Protein AF-A0A7X7Q8X2-F1 (afdb_monomer_lite)

pLDDT: mean 91.31,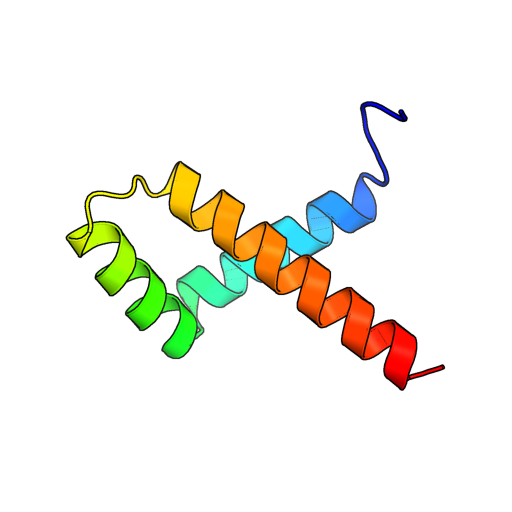 std 11.51, range [52.0, 98.06]

Foldseek 3Di:
DPPCPPVVVVVVLLVVLVCCCVPPPVLVVVVVVVVVVVDDPVVSSVVSSVVSVVVVVVVVVVVD

Structure (mmCIF, N/CA/C/O backbone):
data_AF-A0A7X7Q8X2-F1
#
_entry.id   AF-A0A7X7Q8X2-F1
#
loop_
_atom_site.group_PDB
_atom_site.id
_atom_site.type_symbol
_atom_site.label_atom_id
_atom_site.label_alt_id
_atom_site.label_comp_id
_atom_site.label_asym_id
_atom_site.label_entity_id
_atom_site.label_seq_id
_atom_site.pdbx_PDB_ins_code
_atom_site.Cartn_x
_atom_site.Cartn_y
_atom_site.Cartn_z
_atom_site.occupancy
_atom_site.B_iso_or_equiv
_atom_site.auth_seq_id
_atom_site.auth_comp_id
_atom_site.auth_asym_id
_atom_site.auth_atom_id
_atom_site.pdbx_PDB_model_num
ATOM 1 N N . LEU A 1 1 ? 23.504 -1.416 6.713 1.00 52.00 1 LEU A N 1
ATOM 2 C CA . LEU A 1 1 ? 22.080 -1.155 6.384 1.00 52.00 1 LEU A CA 1
ATOM 3 C C . LEU A 1 1 ? 21.922 0.315 6.021 1.00 52.00 1 LEU A C 1
ATOM 5 O O . LEU A 1 1 ? 22.058 1.164 6.893 1.00 52.00 1 LEU A O 1
ATOM 9 N N . ASN A 1 2 ? 21.712 0.624 4.743 1.00 52.31 2 ASN A N 1
ATOM 10 C CA . ASN A 1 2 ? 21.621 2.007 4.280 1.00 52.31 2 ASN A CA 1
ATOM 11 C C . ASN A 1 2 ? 20.293 2.620 4.771 1.00 52.31 2 ASN A C 1
ATOM 13 O O . ASN A 1 2 ? 19.231 2.259 4.268 1.00 52.31 2 ASN A O 1
ATOM 17 N N . ARG A 1 3 ? 20.343 3.493 5.792 1.00 56.78 3 ARG A N 1
ATOM 18 C CA . ARG A 1 3 ? 19.170 4.050 6.514 1.00 56.78 3 ARG A CA 1
ATOM 19 C C . ARG A 1 3 ? 18.137 4.719 5.600 1.00 56.78 3 ARG A C 1
ATOM 21 O O . ARG A 1 3 ? 16.962 4.770 5.950 1.00 56.78 3 ARG A O 1
ATOM 28 N N . SER A 1 4 ? 18.578 5.205 4.446 1.00 63.69 4 SER A N 1
ATOM 29 C CA . SER A 1 4 ? 17.762 5.988 3.515 1.00 63.69 4 SER A CA 1
ATOM 30 C C . SER A 1 4 ? 17.279 5.187 2.301 1.00 63.69 4 SER A C 1
ATOM 32 O O . SER A 1 4 ? 16.343 5.623 1.630 1.00 63.69 4 SER A O 1
ATOM 34 N N . GLY A 1 5 ? 17.892 4.025 2.025 1.00 76.50 5 GLY A N 1
ATOM 35 C CA . GLY A 1 5 ? 17.673 3.255 0.796 1.00 76.50 5 GLY A CA 1
ATOM 36 C C . GLY A 1 5 ? 17.753 4.108 -0.479 1.00 76.50 5 GLY A C 1
ATOM 37 O O . GLY A 1 5 ? 18.318 5.202 -0.485 1.00 76.50 5 GLY A O 1
ATOM 38 N N . ASP A 1 6 ? 17.146 3.615 -1.555 1.00 88.19 6 ASP A N 1
ATOM 39 C CA . ASP A 1 6 ? 16.888 4.405 -2.758 1.00 88.19 6 ASP A CA 1
ATOM 40 C C . ASP A 1 6 ? 15.660 5.309 -2.529 1.00 88.19 6 ASP A C 1
ATOM 42 O O . ASP A 1 6 ? 14.527 4.841 -2.365 1.00 88.19 6 ASP A O 1
ATOM 46 N N . ARG A 1 7 ? 15.884 6.628 -2.489 1.00 88.56 7 ARG A N 1
ATOM 47 C CA . ARG A 1 7 ? 14.819 7.619 -2.260 1.00 88.56 7 ARG A CA 1
ATOM 48 C C . ARG A 1 7 ? 13.846 7.724 -3.431 1.00 88.56 7 ARG A C 1
ATOM 50 O O . ARG A 1 7 ? 12.662 7.961 -3.191 1.00 88.56 7 ARG A O 1
ATOM 57 N N . HIS A 1 8 ? 14.314 7.543 -4.664 1.00 90.88 8 HIS A N 1
ATOM 58 C CA . HIS A 1 8 ? 13.461 7.599 -5.849 1.00 90.88 8 HIS A CA 1
ATOM 59 C C . HIS A 1 8 ? 12.530 6.393 -5.879 1.00 90.88 8 HIS A C 1
ATOM 61 O O . HIS A 1 8 ? 11.318 6.564 -6.009 1.00 90.88 8 HIS A O 1
ATOM 67 N N . LEU A 1 9 ? 13.065 5.197 -5.627 1.00 89.50 9 LEU A N 1
ATOM 68 C CA . LEU A 1 9 ? 12.265 3.981 -5.519 1.00 89.50 9 LEU A CA 1
ATOM 69 C C . LEU A 1 9 ? 11.227 4.087 -4.392 1.00 89.50 9 LEU A C 1
ATOM 71 O O . LEU A 1 9 ? 10.049 3.784 -4.588 1.00 89.50 9 LEU A O 1
ATOM 75 N N . ASN A 1 10 ? 11.631 4.571 -3.215 1.00 90.00 10 ASN A N 1
ATOM 76 C CA . ASN A 1 10 ? 10.716 4.757 -2.087 1.00 90.00 10 ASN A CA 1
ATOM 77 C C . ASN A 1 10 ? 9.597 5.769 -2.392 1.00 90.00 10 ASN A C 1
ATOM 79 O O . ASN A 1 10 ? 8.450 5.556 -1.980 1.00 90.00 10 ASN A O 1
ATOM 83 N N . SER A 1 11 ? 9.917 6.847 -3.116 1.00 93.19 11 SER A N 1
ATOM 84 C CA . SER A 1 11 ? 8.941 7.833 -3.591 1.00 93.19 11 SER A CA 1
ATOM 85 C C . SER A 1 11 ? 7.976 7.216 -4.608 1.00 93.19 11 SER A C 1
ATOM 87 O O . SER A 1 11 ? 6.761 7.312 -4.438 1.00 93.19 11 SER A O 1
ATOM 89 N N . ALA A 1 12 ? 8.488 6.480 -5.599 1.00 94.25 12 ALA A N 1
ATOM 90 C CA . ALA A 1 12 ? 7.677 5.803 -6.608 1.00 94.25 12 ALA A CA 1
ATOM 91 C C . ALA A 1 12 ? 6.700 4.796 -5.980 1.00 94.25 12 ALA A C 1
ATOM 93 O O . ALA A 1 12 ? 5.500 4.847 -6.246 1.00 94.25 12 ALA A O 1
ATOM 94 N N . ILE A 1 13 ? 7.174 3.940 -5.065 1.00 94.75 13 ILE A N 1
ATOM 95 C CA . ILE A 1 13 ? 6.318 2.987 -4.339 1.00 94.75 13 ILE A CA 1
ATOM 96 C C . ILE A 1 13 ? 5.236 3.724 -3.544 1.00 94.75 13 ILE A C 1
ATOM 98 O O . ILE A 1 13 ? 4.082 3.291 -3.508 1.00 94.75 13 ILE A O 1
A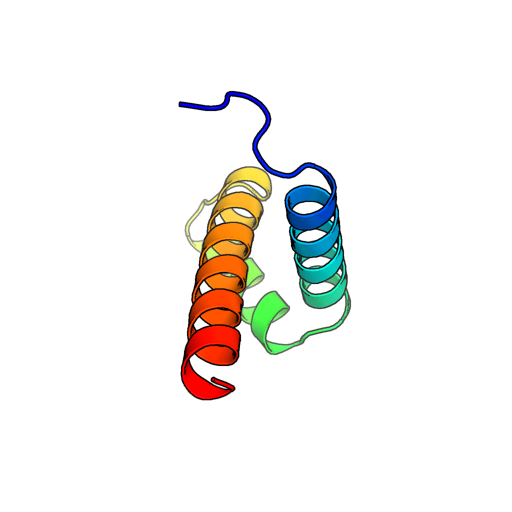TOM 102 N N . TYR A 1 14 ? 5.581 4.840 -2.895 1.00 94.81 14 TYR A N 1
ATOM 103 C CA . TYR A 1 14 ? 4.600 5.646 -2.174 1.00 94.81 14 TYR A CA 1
ATOM 104 C C . TYR A 1 14 ? 3.513 6.197 -3.104 1.00 94.81 14 TYR A C 1
ATOM 106 O O . TYR A 1 14 ? 2.329 6.056 -2.793 1.00 94.81 14 TYR A O 1
ATOM 114 N N . THR A 1 15 ? 3.902 6.752 -4.250 1.00 96.62 15 THR A N 1
ATOM 115 C CA . THR A 1 15 ? 2.982 7.268 -5.269 1.00 96.62 15 THR A CA 1
ATOM 116 C C . THR A 1 15 ? 2.068 6.172 -5.814 1.00 96.62 15 THR A C 1
ATOM 118 O O . THR A 1 15 ? 0.855 6.368 -5.861 1.00 96.62 15 THR A O 1
ATOM 121 N N . ILE A 1 16 ? 2.607 4.988 -6.129 1.00 96.00 16 ILE A N 1
ATOM 122 C CA . ILE A 1 16 ? 1.813 3.833 -6.581 1.00 96.00 16 ILE A CA 1
ATOM 123 C C . ILE A 1 16 ? 0.767 3.452 -5.530 1.00 96.00 16 ILE A C 1
ATOM 125 O O . ILE A 1 16 ? -0.403 3.257 -5.858 1.00 96.00 16 ILE A O 1
ATOM 129 N N . VAL A 1 17 ? 1.158 3.376 -4.253 1.00 97.00 17 VAL A N 1
ATOM 130 C CA . VAL A 1 17 ? 0.220 3.054 -3.167 1.00 97.00 17 VAL A CA 1
ATOM 131 C C . VAL A 1 17 ? -0.882 4.106 -3.051 1.00 97.00 17 VAL A C 1
ATOM 133 O O . VAL A 1 17 ? -2.038 3.734 -2.867 1.00 97.00 17 VAL A O 1
ATOM 136 N N . LEU A 1 18 ? -0.567 5.400 -3.181 1.00 96.62 18 LEU A N 1
ATOM 137 C CA . LEU A 1 18 ? -1.584 6.457 -3.167 1.00 96.62 18 LEU A CA 1
ATOM 138 C C . LEU A 1 18 ? -2.545 6.363 -4.357 1.00 96.62 18 LEU A C 1
ATOM 140 O O . LEU A 1 18 ? -3.752 6.522 -4.172 1.00 96.62 18 LEU A O 1
ATOM 144 N N . ALA A 1 19 ? -2.029 6.087 -5.554 1.00 97.25 19 ALA A N 1
ATOM 145 C CA . ALA A 1 19 ? -2.846 5.920 -6.750 1.00 97.25 19 ALA A CA 1
ATOM 146 C C . ALA A 1 19 ? -3.803 4.727 -6.604 1.00 97.25 19 ALA A C 1
ATOM 148 O O . ALA A 1 19 ? -5.011 4.879 -6.792 1.00 97.25 19 ALA A O 1
ATOM 149 N N . ARG A 1 20 ? -3.292 3.567 -6.164 1.00 96.56 20 ARG A N 1
ATOM 150 C CA . ARG A 1 20 ? -4.108 2.370 -5.899 1.00 96.56 20 ARG A CA 1
ATOM 151 C C . ARG A 1 20 ? -5.156 2.626 -4.817 1.00 96.56 20 ARG A C 1
ATOM 153 O O . ARG A 1 20 ? -6.310 2.266 -4.992 1.00 96.56 20 ARG A O 1
ATOM 160 N N . TRP A 1 21 ? -4.799 3.328 -3.743 1.00 95.19 21 TRP A N 1
ATOM 161 C CA . TRP A 1 21 ? -5.755 3.693 -2.692 1.00 95.19 21 TRP A CA 1
ATOM 162 C C . TRP A 1 21 ? -6.947 4.493 -3.238 1.00 95.19 21 TRP A C 1
ATOM 164 O O . TRP A 1 21 ? -8.090 4.261 -2.850 1.00 95.19 21 TRP A O 1
ATOM 174 N N . ARG A 1 22 ? -6.692 5.449 -4.138 1.00 95.50 22 ARG A N 1
ATOM 175 C CA . ARG A 1 22 ? -7.728 6.338 -4.685 1.00 95.50 22 ARG A CA 1
ATOM 176 C C . ARG A 1 22 ? -8.564 5.689 -5.780 1.00 95.50 22 ARG A C 1
ATOM 178 O O . ARG A 1 22 ? -9.767 5.952 -5.846 1.00 95.50 22 ARG A O 1
ATOM 185 N N . HIS A 1 23 ? -7.952 4.861 -6.622 1.00 96.25 23 HIS A N 1
ATOM 186 C CA . HIS A 1 23 ? -8.559 4.461 -7.892 1.00 96.25 23 HIS A CA 1
ATOM 187 C C . HIS A 1 23 ? -8.755 2.956 -8.061 1.00 96.25 23 HIS A C 1
ATOM 189 O O . HIS A 1 23 ? -9.664 2.583 -8.789 1.00 96.25 23 HIS A O 1
ATOM 195 N N . ASP A 1 24 ? -7.985 2.095 -7.390 1.00 96.56 24 ASP A N 1
ATOM 196 C CA . ASP A 1 24 ? -8.107 0.643 -7.565 1.00 96.56 24 ASP A CA 1
ATOM 197 C C . ASP A 1 24 ? -9.227 0.067 -6.673 1.00 96.56 24 ASP A C 1
ATOM 199 O O . ASP A 1 24 ? -9.088 0.068 -5.442 1.00 96.56 24 ASP A O 1
ATOM 203 N N . PRO A 1 25 ? -10.322 -0.466 -7.256 1.00 96.62 25 PRO A N 1
ATOM 204 C CA . PRO A 1 25 ? -11.421 -1.051 -6.491 1.00 96.62 25 PRO A CA 1
ATOM 205 C C . PRO A 1 25 ? -10.975 -2.219 -5.604 1.00 96.62 25 PRO A C 1
ATOM 207 O O . PRO A 1 25 ? -11.459 -2.362 -4.481 1.00 96.62 25 PRO A O 1
ATOM 210 N N . ARG A 1 26 ? -10.003 -3.025 -6.057 1.00 96.12 26 ARG A N 1
ATOM 211 C CA . ARG A 1 26 ? -9.488 -4.161 -5.281 1.00 96.12 26 ARG A CA 1
ATOM 212 C C . ARG A 1 26 ? -8.748 -3.687 -4.034 1.00 96.12 26 ARG A C 1
ATOM 214 O O . ARG A 1 26 ? -8.929 -4.244 -2.950 1.00 96.12 26 ARG A O 1
ATOM 221 N N . THR A 1 27 ? -7.926 -2.650 -4.177 1.00 96.25 27 THR A N 1
ATOM 222 C CA . THR A 1 27 ? -7.232 -2.026 -3.047 1.00 96.25 27 THR A CA 1
ATOM 223 C C . THR A 1 27 ? -8.224 -1.384 -2.076 1.00 96.25 27 THR A C 1
ATOM 225 O O . THR A 1 27 ? -8.045 -1.546 -0.870 1.00 96.25 27 THR A O 1
ATOM 228 N N . LYS A 1 28 ? -9.296 -0.736 -2.555 1.00 96.38 28 LYS A N 1
ATOM 229 C CA . LYS A 1 28 ? -10.358 -0.187 -1.688 1.00 96.38 28 LYS A CA 1
ATOM 230 C C . LYS A 1 28 ? -11.048 -1.264 -0.855 1.00 96.38 28 LYS A C 1
ATOM 232 O O . LYS A 1 28 ? -11.045 -1.153 0.367 1.00 96.38 28 LYS A O 1
ATOM 237 N N . ALA A 1 29 ? -11.508 -2.346 -1.485 1.00 97.38 29 ALA A N 1
ATOM 238 C CA . ALA A 1 29 ? -12.126 -3.469 -0.777 1.00 97.38 29 ALA A CA 1
ATOM 239 C C . ALA A 1 29 ? -11.173 -4.090 0.265 1.00 97.38 29 ALA A C 1
ATOM 241 O O . ALA A 1 29 ? -11.569 -4.446 1.375 1.00 97.38 29 ALA A O 1
ATOM 242 N N . TYR A 1 30 ? -9.877 -4.183 -0.058 1.00 97.00 30 TYR A N 1
ATOM 243 C CA . TYR A 1 30 ? -8.868 -4.627 0.903 1.00 97.00 30 TYR A CA 1
ATOM 244 C C . TYR A 1 30 ? -8.725 -3.659 2.085 1.00 97.00 30 TYR A C 1
ATOM 246 O O . TYR A 1 30 ? -8.655 -4.106 3.228 1.00 97.00 30 TYR A O 1
ATOM 254 N N . ILE A 1 31 ? -8.670 -2.349 1.830 1.00 96.81 31 ILE A N 1
ATOM 255 C CA . ILE A 1 31 ? -8.574 -1.325 2.877 1.00 96.81 31 ILE A CA 1
ATOM 256 C C . ILE A 1 31 ? -9.785 -1.405 3.805 1.00 96.81 31 ILE A C 1
ATOM 258 O O . ILE A 1 31 ? -9.589 -1.471 5.013 1.00 96.81 31 ILE A O 1
ATOM 262 N N . GLU A 1 32 ? -10.999 -1.456 3.260 1.00 97.06 32 GLU A N 1
ATOM 263 C CA . GLU A 1 32 ? -12.245 -1.565 4.030 1.00 97.06 32 GLU A CA 1
ATOM 264 C C . GLU A 1 32 ? -12.235 -2.791 4.941 1.00 97.06 32 GLU A C 1
ATOM 266 O O . GLU A 1 32 ? -12.452 -2.667 6.146 1.00 97.06 32 GLU A O 1
ATOM 271 N N . ARG A 1 33 ? -11.857 -3.959 4.407 1.00 98.06 33 ARG A N 1
ATOM 272 C CA . ARG A 1 33 ? -11.709 -5.176 5.211 1.00 98.06 33 ARG A CA 1
ATOM 273 C C . ARG A 1 33 ? -10.705 -4.998 6.351 1.00 98.06 33 ARG A C 1
ATOM 275 O O . ARG A 1 33 ? -10.974 -5.393 7.479 1.00 98.06 33 ARG A O 1
ATOM 282 N N . ARG A 1 34 ? -9.541 -4.396 6.087 1.00 97.75 34 ARG A N 1
ATOM 283 C CA . ARG A 1 34 ? -8.511 -4.194 7.123 1.00 97.75 34 ARG A CA 1
ATOM 284 C C . ARG A 1 34 ? -8.915 -3.143 8.156 1.00 97.75 34 ARG A C 1
ATOM 286 O O . ARG A 1 34 ? -8.535 -3.285 9.315 1.00 97.75 34 ARG A O 1
ATOM 293 N N . LEU A 1 35 ? -9.668 -2.120 7.758 1.00 97.69 35 LEU A N 1
ATOM 294 C CA . LEU A 1 35 ? -10.264 -1.155 8.683 1.00 97.69 35 LEU A CA 1
ATOM 295 C C . LEU A 1 35 ? -11.278 -1.849 9.603 1.00 97.69 35 LEU A C 1
ATOM 297 O O . LEU A 1 35 ? -11.227 -1.630 10.809 1.00 97.69 35 LEU A O 1
ATOM 301 N N . ALA A 1 36 ? -12.124 -2.734 9.063 1.00 98.00 36 ALA A N 1
ATOM 302 C CA . ALA A 1 36 ? -13.070 -3.529 9.851 1.00 98.00 36 ALA A CA 1
ATOM 303 C C . ALA A 1 36 ? -12.370 -4.478 10.845 1.00 98.00 36 ALA A C 1
ATOM 305 O O . ALA A 1 36 ? -12.862 -4.703 11.944 1.00 98.00 36 ALA A O 1
ATOM 306 N N . GLU A 1 37 ? -11.177 -4.972 10.506 1.00 97.62 37 GLU A N 1
ATOM 307 C CA . GLU A 1 37 ? -10.304 -5.745 11.407 1.00 97.62 37 GLU A CA 1
ATOM 308 C C . GLU A 1 37 ? -9.557 -4.871 12.446 1.00 97.62 37 GLU A C 1
ATOM 310 O O . GLU A 1 37 ? -8.672 -5.358 13.152 1.00 97.62 37 GLU A O 1
ATOM 315 N N . GLY A 1 38 ? -9.855 -3.569 12.527 1.00 98.00 38 GLY A N 1
ATOM 316 C CA . GLY A 1 38 ? -9.281 -2.646 13.511 1.00 98.00 38 GLY A CA 1
ATOM 317 C C . GLY A 1 38 ? -7.890 -2.110 13.161 1.00 98.00 38 GLY A C 1
ATOM 318 O O . GLY A 1 38 ? -7.219 -1.533 14.018 1.00 98.00 38 GLY A O 1
ATOM 319 N N . LYS A 1 39 ? -7.410 -2.284 11.920 1.00 97.81 39 LYS A N 1
ATOM 320 C CA . LYS A 1 39 ? -6.115 -1.723 11.505 1.00 97.81 39 LYS A CA 1
ATOM 321 C C . LYS A 1 39 ? -6.217 -0.232 11.240 1.00 97.81 39 LYS A C 1
ATOM 323 O O . LYS A 1 39 ? -7.128 0.245 10.573 1.00 97.81 39 LYS A O 1
ATOM 328 N N . THR A 1 40 ? -5.197 0.505 11.661 1.00 97.94 40 THR A N 1
ATOM 329 C CA . THR A 1 40 ? -5.095 1.930 11.345 1.00 97.94 40 THR A CA 1
ATOM 330 C C . THR A 1 40 ? -4.732 2.147 9.868 1.00 97.94 40 THR A C 1
ATOM 332 O O . THR A 1 40 ? -3.979 1.355 9.284 1.00 97.94 40 THR A O 1
ATOM 335 N N . PRO A 1 41 ? -5.141 3.270 9.245 1.00 96.00 41 PRO A N 1
ATOM 336 C CA 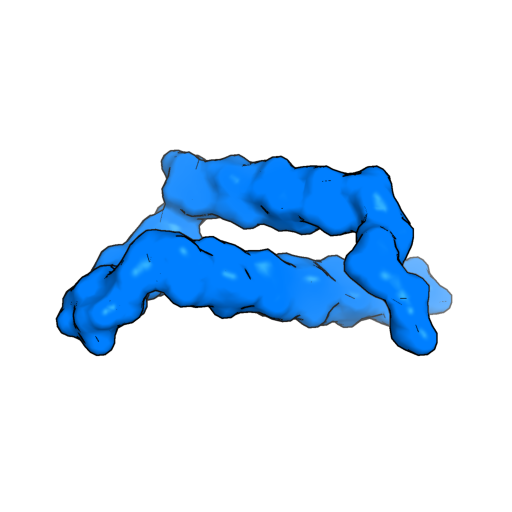. PRO A 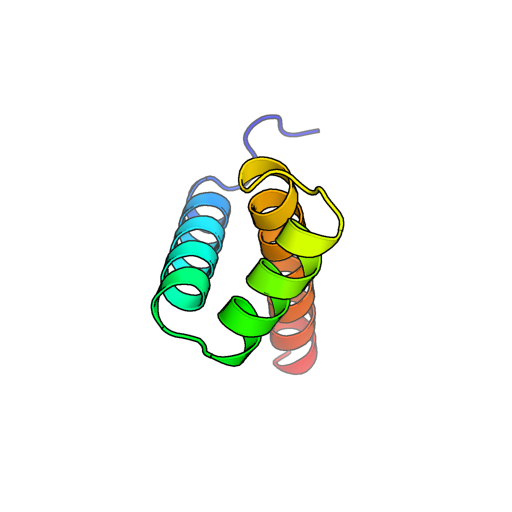1 41 ? -4.744 3.602 7.873 1.00 96.00 41 PRO A CA 1
ATOM 337 C C . PRO A 1 41 ? -3.223 3.597 7.650 1.00 96.00 41 PRO A C 1
ATOM 339 O O . PRO A 1 41 ? -2.740 3.252 6.568 1.00 96.00 41 PRO A O 1
ATOM 342 N N . ARG A 1 42 ? -2.445 3.948 8.684 1.00 96.25 42 ARG A N 1
ATOM 343 C CA . ARG A 1 42 ? -0.976 3.919 8.659 1.00 96.25 42 ARG A CA 1
ATOM 344 C C . ARG A 1 42 ? -0.433 2.492 8.560 1.00 96.25 42 ARG A C 1
ATOM 346 O O . ARG A 1 42 ? 0.478 2.249 7.765 1.00 96.25 42 ARG A O 1
ATOM 353 N N . GLU A 1 43 ? -0.979 1.551 9.329 1.00 97.31 43 GLU A N 1
ATOM 354 C CA . GLU A 1 43 ? -0.616 0.132 9.228 1.00 97.31 43 GLU A CA 1
ATOM 355 C C . GLU A 1 43 ? -0.993 -0.442 7.864 1.00 97.31 43 GLU A C 1
ATOM 357 O O . GLU A 1 43 ? -0.165 -1.094 7.226 1.00 97.31 43 GLU A O 1
ATOM 362 N N . ILE A 1 44 ? -2.200 -0.141 7.379 1.00 97.69 44 ILE A N 1
ATOM 363 C CA . ILE A 1 44 ? -2.681 -0.602 6.072 1.00 97.69 44 ILE A CA 1
ATOM 364 C C . ILE A 1 44 ? -1.756 -0.100 4.962 1.00 97.69 44 ILE A C 1
ATOM 366 O O . ILE A 1 44 ? -1.289 -0.886 4.141 1.00 97.69 44 ILE A O 1
ATOM 370 N N . ARG A 1 45 ? -1.380 1.185 4.980 1.00 95.81 45 ARG A N 1
ATOM 371 C CA . ARG A 1 45 ? -0.444 1.753 3.998 1.00 95.81 45 ARG A CA 1
ATOM 372 C C . ARG A 1 45 ? 0.926 1.072 4.039 1.00 95.81 45 ARG A C 1
ATOM 374 O O . ARG A 1 45 ? 1.522 0.846 2.988 1.00 95.81 45 ARG A O 1
ATOM 381 N N . ARG A 1 46 ? 1.435 0.718 5.227 1.00 95.75 46 ARG A N 1
ATOM 382 C CA . ARG A 1 46 ? 2.701 -0.027 5.374 1.00 95.75 46 ARG A CA 1
ATOM 383 C C . ARG A 1 46 ? 2.602 -1.433 4.778 1.00 95.75 46 ARG A C 1
ATOM 385 O O . ARG A 1 46 ? 3.550 -1.881 4.134 1.00 95.75 46 ARG A O 1
ATOM 392 N N . ILE A 1 47 ? 1.470 -2.107 4.967 1.00 96.50 47 ILE A N 1
ATOM 393 C CA . ILE A 1 47 ? 1.197 -3.420 4.374 1.00 96.50 47 ILE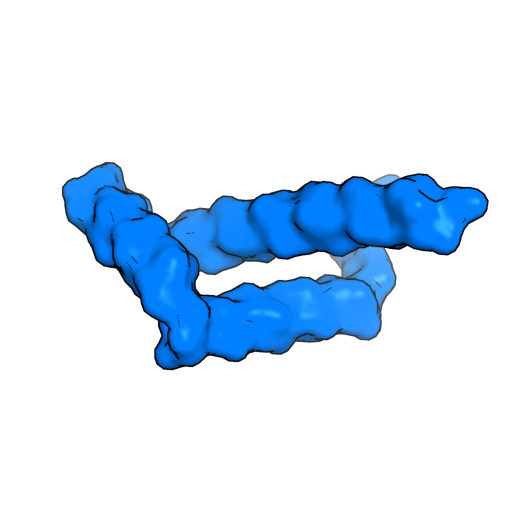 A CA 1
ATOM 394 C C . ILE A 1 47 ? 1.118 -3.314 2.843 1.00 96.50 47 ILE A C 1
ATOM 396 O O . ILE A 1 47 ? 1.789 -4.073 2.147 1.00 96.50 47 ILE A O 1
ATOM 400 N N . LEU A 1 48 ? 0.386 -2.327 2.317 1.00 96.69 48 LEU A N 1
ATOM 401 C CA . LEU A 1 48 ? 0.273 -2.089 0.875 1.00 96.69 48 LEU A CA 1
ATOM 402 C C . LEU A 1 48 ? 1.631 -1.810 0.226 1.00 96.69 48 LEU A C 1
ATOM 404 O O . LEU A 1 48 ? 1.943 -2.418 -0.793 1.00 96.69 48 LEU A O 1
ATOM 408 N N . LYS A 1 49 ? 2.477 -0.973 0.846 1.00 95.12 49 LYS A N 1
ATOM 409 C CA . LYS A 1 49 ? 3.855 -0.749 0.375 1.00 95.12 49 LYS A CA 1
ATOM 410 C C . LYS A 1 49 ? 4.614 -2.067 0.216 1.00 95.12 49 LYS A C 1
ATOM 412 O O . LYS A 1 49 ? 5.223 -2.289 -0.819 1.00 95.12 49 LYS A O 1
ATOM 417 N N . ARG A 1 50 ? 4.526 -2.967 1.203 1.00 95.94 50 ARG A N 1
ATOM 418 C CA . ARG A 1 50 ? 5.185 -4.282 1.148 1.00 95.94 50 ARG A CA 1
ATOM 419 C C . ARG A 1 50 ? 4.664 -5.149 -0.001 1.00 95.94 50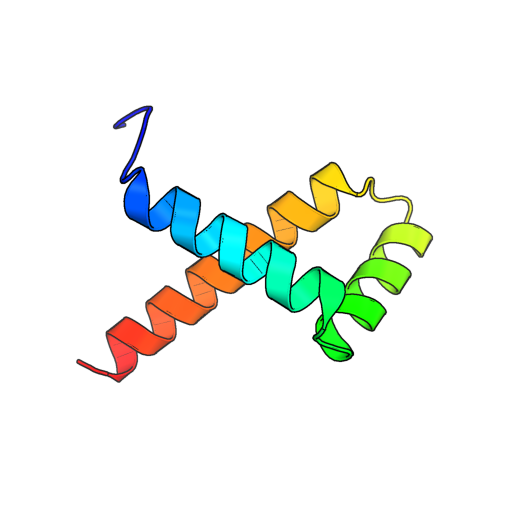 ARG A C 1
ATOM 421 O O . ARG A 1 50 ? 5.468 -5.822 -0.640 1.00 95.94 50 ARG A O 1
ATOM 428 N N . TYR A 1 51 ? 3.356 -5.163 -0.251 1.00 94.94 51 TYR A N 1
ATOM 429 C CA . TYR A 1 51 ? 2.796 -5.920 -1.374 1.00 94.94 51 TYR A CA 1
ATOM 430 C C . TYR A 1 51 ? 3.252 -5.363 -2.720 1.00 94.94 51 TYR A C 1
ATOM 432 O O . TYR A 1 51 ? 3.732 -6.137 -3.540 1.00 94.94 51 TYR A O 1
ATOM 440 N N . VAL A 1 52 ? 3.196 -4.039 -2.899 1.00 94.94 52 VAL A N 1
ATOM 441 C CA . VAL A 1 52 ? 3.673 -3.371 -4.120 1.00 94.94 52 VAL A CA 1
ATOM 442 C C . VAL A 1 52 ? 5.149 -3.674 -4.363 1.00 94.94 52 VAL A C 1
ATOM 444 O O . VAL A 1 52 ? 5.511 -4.066 -5.462 1.00 94.94 52 VAL A O 1
ATOM 447 N N . THR A 1 53 ? 6.008 -3.571 -3.345 1.00 94.44 53 THR A N 1
ATOM 448 C CA . THR A 1 53 ? 7.436 -3.892 -3.499 1.00 94.44 53 THR A CA 1
ATOM 449 C C . THR A 1 53 ? 7.664 -5.342 -3.930 1.00 94.44 53 THR A C 1
ATOM 451 O O . THR A 1 53 ? 8.494 -5.593 -4.795 1.00 94.44 53 THR A O 1
ATOM 454 N N . ARG A 1 54 ? 6.928 -6.302 -3.354 1.00 95.00 54 ARG A N 1
ATOM 455 C CA . ARG A 1 54 ? 7.042 -7.724 -3.729 1.00 95.00 54 ARG A CA 1
ATOM 456 C C . ARG A 1 54 ? 6.548 -7.995 -5.145 1.00 95.00 54 ARG A C 1
ATOM 458 O O . ARG A 1 54 ? 7.128 -8.816 -5.839 1.00 95.00 54 ARG A O 1
ATOM 465 N N . GLU A 1 55 ? 5.469 -7.336 -5.543 1.00 93.62 55 GLU A N 1
ATOM 466 C CA . GLU A 1 55 ? 4.924 -7.421 -6.894 1.00 93.62 55 GLU A CA 1
ATOM 467 C C . GLU A 1 55 ? 5.915 -6.854 -7.916 1.00 93.62 55 GLU A C 1
ATOM 469 O O . GLU A 1 55 ? 6.228 -7.529 -8.887 1.00 93.62 55 GLU A O 1
ATOM 474 N N . LEU A 1 56 ? 6.480 -5.670 -7.649 1.00 91.88 56 LEU A N 1
ATOM 475 C CA . LEU A 1 56 ? 7.510 -5.062 -8.493 1.00 91.88 56 LEU A CA 1
ATOM 476 C C . LEU A 1 56 ? 8.743 -5.953 -8.622 1.00 91.88 56 LEU A C 1
ATOM 478 O O . LEU A 1 56 ? 9.226 -6.144 -9.727 1.00 91.88 56 LEU A O 1
ATOM 482 N N . TYR A 1 57 ? 9.227 -6.523 -7.516 1.00 92.12 57 TYR A N 1
ATOM 483 C CA . TYR A 1 57 ? 10.368 -7.436 -7.553 1.00 92.12 57 TYR A CA 1
ATOM 484 C C . TYR A 1 57 ? 10.110 -8.630 -8.479 1.00 92.12 57 TYR A C 1
ATOM 486 O O . TYR A 1 57 ? 10.918 -8.889 -9.360 1.00 92.12 57 TYR A O 1
ATOM 494 N N . LYS A 1 58 ? 8.948 -9.287 -8.348 1.00 94.06 58 LYS A N 1
ATOM 495 C CA . LYS A 1 58 ? 8.564 -10.403 -9.225 1.00 94.06 58 LYS A CA 1
ATOM 496 C C . LYS A 1 58 ? 8.442 -9.989 -10.688 1.00 94.06 58 LYS A C 1
ATOM 498 O O . LYS A 1 58 ? 8.849 -10.738 -11.561 1.00 94.06 58 LYS A O 1
ATOM 503 N N . HIS A 1 59 ? 7.869 -8.819 -10.966 1.00 92.12 59 HIS A N 1
ATOM 504 C CA . HIS A 1 59 ? 7.760 -8.323 -12.340 1.00 92.12 59 HIS A CA 1
ATOM 505 C C . HIS A 1 59 ? 9.125 -8.027 -12.953 1.00 92.12 59 HIS A C 1
ATOM 507 O O . HIS A 1 59 ? 9.325 -8.326 -14.119 1.00 92.12 59 HIS A O 1
ATOM 513 N N . LEU A 1 60 ? 10.059 -7.471 -12.179 1.00 91.56 60 LEU A N 1
ATOM 514 C CA . LEU A 1 60 ? 11.423 -7.209 -12.640 1.00 91.56 60 LEU A CA 1
ATOM 515 C C . LEU A 1 60 ? 12.223 -8.499 -12.842 1.00 91.56 60 LEU A C 1
ATOM 517 O O . LEU A 1 60 ? 12.981 -8.587 -13.796 1.00 91.56 60 LEU A O 1
ATOM 521 N N . GLU A 1 61 ? 12.043 -9.487 -11.965 1.00 92.88 61 GLU A N 1
ATOM 522 C CA . GLU A 1 61 ? 12.688 -10.800 -12.068 1.00 92.88 61 GLU A CA 1
ATOM 523 C C . GLU A 1 61 ? 12.149 -11.614 -13.250 1.00 92.88 61 GLU A C 1
ATOM 525 O O . GLU A 1 61 ? 12.927 -12.233 -13.956 1.00 92.88 61 GLU A O 1
ATOM 530 N N . ASN A 1 62 ? 10.838 -11.573 -13.504 1.00 86.00 62 ASN A N 1
ATOM 531 C CA . ASN A 1 62 ? 10.219 -12.269 -14.638 1.00 86.00 62 ASN A CA 1
ATOM 532 C C . ASN A 1 62 ? 10.410 -11.547 -15.984 1.00 86.00 62 ASN A C 1
ATOM 534 O O . ASN A 1 62 ? 10.137 -12.131 -17.029 1.00 86.00 62 ASN A O 1
ATOM 538 N N . ALA A 1 63 ? 10.759 -10.258 -15.961 1.00 69.31 63 ALA A N 1
ATOM 539 C CA . ALA A 1 63 ? 11.060 -9.477 -17.160 1.00 69.31 63 ALA A CA 1
ATOM 540 C C . ALA A 1 63 ? 12.537 -9.574 -17.580 1.00 69.31 63 ALA A C 1
ATOM 542 O O . ALA A 1 63 ? 12.880 -9.079 -18.655 1.00 69.31 63 ALA A O 1
ATOM 543 N N . ALA A 1 64 ? 13.385 -10.161 -16.729 1.00 52.53 64 ALA A N 1
ATOM 544 C CA . ALA A 1 64 ? 14.784 -10.483 -16.995 1.00 52.53 64 ALA A CA 1
ATOM 545 C C . ALA A 1 64 ? 14.915 -11.913 -17.539 1.00 52.53 64 ALA A C 1
ATOM 547 O O . ALA A 1 64 ? 15.847 -12.128 -18.344 1.00 52.53 64 ALA A O 1
#

Sequence (64 aa):
LNRSGDRHLNSAIYTIVLARWRHDPRTKAYIERRLAEGKTPREIRRILKRYVTRELYKHLENAA

Secondary structure (DSSP, 8-state):
--TT--HHHHHHHHHHHHHHHHH-HHHHHHHHHHHHTT--HHHHHHHHHHHHHHHHHHHHHHT-

Radius of gyration: 13.13 Å; chains: 1; bounding box: 35×20×31 Å